Protein AF-A0A1B9LAQ6-F1 (afdb_monomer_lite)

Sequence (75 aa):
MNNDQLICNVESKLIQVRSMAKIALDNTNHKYAGYDEPFIEQTDMSNLLWVIVDLVEQAFDELQEYGLKEEKNNG

Foldseek 3Di:
DPPVVLVVLLVVLVVVLVVLVVLLVVLVVCVVVPDDDPGDDPVSSVVSVVSSVVSNVVSVVSVVVVVVVVVVVVD

Radius of gyration: 17.22 Å; chains: 1; bounding box: 46×18×42 Å

pLDDT: mean 89.68, std 11.11, range [46.25, 98.31]

Structure (mmCIF, N/CA/C/O backbone):
data_AF-A0A1B9LAQ6-F1
#
_entry.id   AF-A0A1B9LAQ6-F1
#
loop_
_atom_site.group_PDB
_atom_site.id
_atom_site.type_symbol
_atom_site.label_atom_id
_atom_site.label_alt_id
_atom_site.label_comp_id
_atom_site.label_asym_id
_atom_site.label_entity_id
_atom_site.label_seq_id
_atom_site.pdbx_PDB_ins_code
_atom_site.Cartn_x
_atom_site.Cartn_y
_atom_site.Cartn_z
_atom_site.occupancy
_atom_site.B_iso_or_equiv
_atom_site.auth_seq_id
_atom_site.auth_comp_id
_atom_site.auth_asym_id
_atom_site.auth_atom_id
_atom_site.pdbx_PDB_model_num
ATOM 1 N N . MET A 1 1 ? -12.365 -4.638 21.492 1.00 58.44 1 MET A N 1
ATOM 2 C CA . MET A 1 1 ? -11.110 -4.062 20.966 1.00 58.44 1 MET A CA 1
ATOM 3 C C . MET A 1 1 ? -10.921 -2.733 21.676 1.00 58.44 1 MET A C 1
ATOM 5 O O . MET A 1 1 ? -11.910 -2.022 21.777 1.00 58.44 1 MET A O 1
ATOM 9 N N . ASN A 1 2 ? -9.753 -2.455 22.267 1.00 80.44 2 ASN A N 1
ATOM 10 C CA . ASN A 1 2 ? -9.500 -1.146 22.887 1.00 80.44 2 ASN A CA 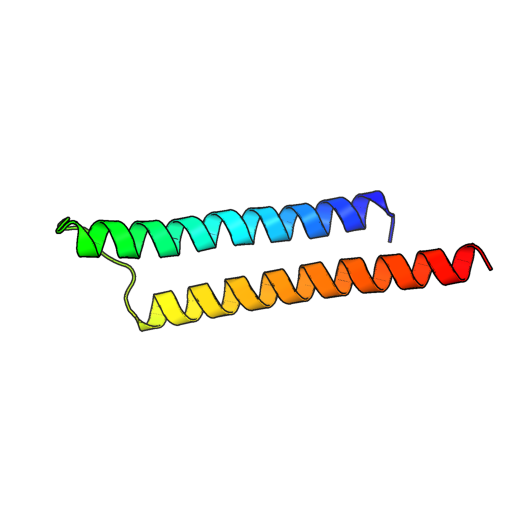1
ATOM 11 C C . ASN A 1 2 ? -9.473 -0.071 21.783 1.00 80.44 2 ASN A C 1
ATOM 13 O O . ASN A 1 2 ? -8.940 -0.348 20.708 1.00 80.44 2 ASN A O 1
ATOM 17 N N . ASN A 1 3 ? -10.029 1.113 22.038 1.00 77.56 3 ASN A N 1
ATOM 18 C CA . ASN A 1 3 ? -10.088 2.218 21.078 1.00 77.56 3 ASN A CA 1
ATOM 19 C C . ASN A 1 3 ? -8.679 2.589 20.584 1.00 77.56 3 ASN A C 1
ATOM 21 O O . ASN A 1 3 ? -8.466 2.710 19.380 1.00 77.56 3 ASN A O 1
ATOM 25 N N . ASP A 1 4 ? -7.692 2.613 21.485 1.00 84.44 4 ASP A N 1
ATOM 26 C CA . ASP A 1 4 ? -6.288 2.872 21.135 1.00 84.44 4 ASP A CA 1
ATOM 27 C C . ASP A 1 4 ? -5.718 1.806 20.188 1.00 84.44 4 ASP A C 1
ATOM 29 O O . ASP A 1 4 ? -4.997 2.118 19.247 1.00 84.44 4 ASP A O 1
ATOM 33 N N . GLN A 1 5 ? -6.081 0.535 20.391 1.00 86.69 5 GLN A N 1
ATOM 34 C CA . GLN A 1 5 ? -5.632 -0.563 19.532 1.00 86.69 5 GLN A CA 1
ATOM 35 C C . GLN A 1 5 ? -6.206 -0.431 18.116 1.00 86.69 5 GLN A C 1
ATOM 37 O O . GLN A 1 5 ? -5.522 -0.751 17.148 1.00 86.69 5 GLN A O 1
ATOM 42 N N . LEU A 1 6 ? -7.454 0.031 17.991 1.00 88.50 6 LEU A N 1
ATOM 43 C CA . LEU A 1 6 ? -8.085 0.273 16.695 1.00 88.50 6 LEU A CA 1
ATOM 44 C C . LEU A 1 6 ? -7.398 1.421 15.959 1.00 88.50 6 LEU A C 1
ATOM 46 O O . LEU A 1 6 ? -7.009 1.251 14.807 1.00 88.50 6 LEU A O 1
ATOM 50 N N . ILE A 1 7 ? -7.184 2.546 16.643 1.00 88.44 7 ILE A N 1
ATOM 51 C CA . ILE A 1 7 ? -6.494 3.705 16.070 1.00 88.44 7 ILE A CA 1
ATOM 52 C C . ILE A 1 7 ? -5.080 3.312 15.628 1.00 88.44 7 ILE A C 1
ATOM 54 O O . ILE A 1 7 ? -4.724 3.541 14.475 1.00 88.44 7 ILE A O 1
ATOM 58 N N . CYS A 1 8 ? -4.310 2.618 16.474 1.00 92.38 8 CYS A N 1
ATOM 59 C CA . CYS A 1 8 ? -2.971 2.149 16.106 1.00 92.38 8 CYS A CA 1
ATOM 60 C C . CYS A 1 8 ? -2.979 1.196 14.898 1.00 92.38 8 CYS A C 1
ATOM 62 O O . CYS A 1 8 ? -2.065 1.242 14.069 1.00 92.38 8 CYS A O 1
ATOM 64 N N . ASN A 1 9 ? -3.991 0.330 14.775 1.00 93.38 9 ASN A N 1
ATOM 65 C CA . ASN A 1 9 ? -4.124 -0.585 13.640 1.00 93.38 9 ASN A CA 1
ATOM 66 C C . ASN A 1 9 ? -4.411 0.176 12.339 1.00 93.38 9 ASN A C 1
ATOM 68 O O . ASN A 1 9 ? -3.767 -0.096 11.323 1.00 93.38 9 ASN A O 1
ATOM 72 N N . VAL A 1 10 ? -5.332 1.141 12.378 1.00 95.31 10 VAL A N 1
ATOM 73 C CA . VAL A 1 10 ? -5.659 2.014 11.244 1.00 95.31 10 VAL A CA 1
ATOM 74 C C . VAL A 1 10 ? -4.436 2.830 10.830 1.00 95.31 10 VAL A C 1
ATOM 76 O O . VAL A 1 10 ? -4.050 2.813 9.661 1.00 95.31 10 VAL A O 1
ATOM 79 N N . GLU A 1 11 ? -3.763 3.484 11.779 1.00 95.62 11 GLU A N 1
ATOM 80 C CA . GLU A 1 11 ? -2.543 4.256 11.518 1.00 95.62 11 GLU A CA 1
ATOM 81 C C . GLU A 1 11 ? -1.456 3.393 10.870 1.00 95.62 11 GLU A C 1
ATOM 83 O O . GLU A 1 11 ? -0.850 3.793 9.876 1.00 95.62 11 GLU A O 1
ATOM 88 N N . SER A 1 12 ? -1.252 2.174 11.375 1.00 97.06 12 SER A N 1
ATOM 89 C CA . SER A 1 12 ? -0.273 1.236 10.821 1.00 97.06 12 SER A CA 1
ATOM 90 C C . SER A 1 12 ? -0.594 0.839 9.377 1.00 97.06 12 SER A C 1
ATOM 92 O O . SER A 1 12 ? 0.323 0.738 8.556 1.00 97.06 12 SER A O 1
ATOM 94 N N . LYS A 1 13 ? -1.874 0.636 9.031 1.00 97.88 13 LYS A N 1
ATOM 95 C CA . LYS A 1 13 ? -2.291 0.371 7.641 1.00 97.88 13 LYS A CA 1
ATOM 96 C C . LYS A 1 13 ? -2.050 1.588 6.751 1.00 97.88 13 LYS A C 1
ATOM 98 O O . LYS A 1 13 ? -1.447 1.458 5.688 1.00 97.88 13 LYS A O 1
ATOM 103 N N . LEU A 1 14 ? -2.428 2.783 7.204 1.00 97.88 14 LEU A N 1
ATOM 104 C CA . LEU A 1 14 ? -2.243 4.020 6.439 1.00 97.88 14 LEU A CA 1
ATOM 105 C C . LEU A 1 14 ? -0.761 4.367 6.219 1.00 97.88 14 LEU A C 1
ATOM 107 O O . LEU A 1 14 ? -0.392 4.857 5.150 1.00 97.88 14 LEU A O 1
ATOM 111 N N . ILE A 1 15 ? 0.115 4.074 7.186 1.00 98.25 15 ILE A N 1
ATOM 112 C CA . ILE A 1 15 ? 1.570 4.216 7.022 1.00 98.25 15 ILE A CA 1
ATOM 113 C C . ILE A 1 15 ? 2.088 3.269 5.932 1.00 98.25 15 ILE A C 1
ATOM 115 O O . ILE A 1 15 ? 2.868 3.695 5.076 1.00 98.25 15 ILE A O 1
ATOM 119 N N . GLN A 1 16 ? 1.638 2.010 5.926 1.00 98.06 16 GLN A N 1
ATOM 120 C CA . GLN A 1 16 ? 2.008 1.043 4.887 1.00 98.06 16 GLN A CA 1
ATOM 121 C C . GLN A 1 16 ? 1.533 1.500 3.505 1.00 98.06 16 GLN A C 1
ATOM 123 O O . GLN A 1 16 ? 2.340 1.566 2.577 1.00 98.06 16 GLN A O 1
ATOM 128 N N . VAL A 1 17 ? 0.266 1.911 3.389 1.00 98.31 17 VAL A N 1
ATOM 129 C CA . VAL A 1 17 ? -0.321 2.498 2.172 1.00 98.31 17 VAL A CA 1
ATOM 130 C C . VAL A 1 17 ? 0.528 3.655 1.657 1.00 98.31 17 VAL A C 1
ATOM 132 O O . VAL A 1 17 ? 0.921 3.662 0.492 1.00 98.31 17 VAL A O 1
ATOM 135 N N . ARG A 1 18 ? 0.869 4.614 2.526 1.00 98.12 18 ARG A N 1
ATOM 136 C CA . ARG A 1 18 ? 1.688 5.776 2.158 1.00 98.12 18 ARG A CA 1
ATOM 137 C C . ARG A 1 18 ? 3.052 5.356 1.614 1.00 98.12 18 ARG A C 1
ATOM 139 O O . ARG A 1 18 ? 3.513 5.930 0.628 1.00 98.12 18 ARG A O 1
ATOM 146 N N . SER A 1 19 ? 3.698 4.391 2.265 1.00 98.00 19 SER A N 1
ATOM 147 C CA . SER A 1 19 ? 5.011 3.889 1.855 1.00 98.00 19 SER A CA 1
ATOM 148 C C . SER A 1 19 ? 4.951 3.244 0.468 1.00 98.00 19 SER A C 1
ATOM 150 O O . SER A 1 19 ? 5.703 3.619 -0.431 1.00 98.00 19 SER A O 1
ATOM 152 N N . MET A 1 20 ? 3.988 2.346 0.253 1.00 98.00 20 MET A N 1
ATOM 153 C CA . MET A 1 20 ? 3.812 1.644 -1.021 1.00 98.00 20 MET A CA 1
ATOM 154 C C . MET A 1 20 ? 3.399 2.581 -2.159 1.00 98.00 20 MET A C 1
ATOM 156 O O . MET A 1 20 ? 3.945 2.491 -3.256 1.00 98.00 20 MET A O 1
ATOM 160 N N . ALA A 1 21 ? 2.490 3.526 -1.901 1.00 97.75 21 ALA A N 1
ATOM 161 C CA . ALA A 1 21 ? 2.086 4.522 -2.890 1.00 97.75 21 ALA A CA 1
ATOM 162 C C . ALA A 1 21 ? 3.269 5.397 -3.325 1.00 97.75 21 ALA A C 1
ATOM 164 O O . ALA A 1 21 ? 3.393 5.736 -4.502 1.00 97.75 21 ALA A O 1
ATOM 165 N N . LYS A 1 22 ? 4.170 5.728 -2.391 1.00 97.75 22 LYS A N 1
ATOM 166 C CA . LYS A 1 22 ? 5.387 6.470 -2.711 1.00 97.75 22 LYS A CA 1
ATOM 167 C C . LYS A 1 22 ? 6.343 5.656 -3.582 1.00 97.75 22 LYS A C 1
ATOM 169 O O . LYS A 1 22 ? 6.821 6.187 -4.574 1.00 97.75 22 LYS A O 1
ATOM 174 N N . ILE A 1 23 ? 6.535 4.370 -3.286 1.00 95.69 23 ILE A N 1
ATOM 175 C CA . ILE A 1 23 ? 7.321 3.464 -4.140 1.00 95.69 23 ILE A CA 1
ATOM 176 C C . ILE A 1 23 ? 6.737 3.405 -5.560 1.00 95.69 23 ILE A C 1
ATOM 178 O O . ILE A 1 23 ? 7.476 3.536 -6.533 1.00 95.69 23 ILE A O 1
ATOM 182 N N . ALA A 1 24 ? 5.415 3.258 -5.695 1.00 96.06 24 ALA A N 1
ATOM 183 C CA . ALA A 1 24 ? 4.746 3.213 -6.996 1.00 96.06 24 ALA A CA 1
ATOM 184 C C . ALA A 1 24 ? 4.938 4.510 -7.806 1.00 96.06 24 ALA A C 1
ATOM 186 O O . ALA A 1 24 ? 5.227 4.476 -9.010 1.00 96.06 24 ALA A O 1
ATOM 187 N N . LEU A 1 25 ? 4.801 5.654 -7.130 1.00 96.12 25 LEU A N 1
ATOM 188 C CA . LEU A 1 25 ? 4.988 6.976 -7.717 1.00 96.12 25 LEU A CA 1
ATOM 189 C C . LEU A 1 25 ? 6.444 7.206 -8.135 1.00 96.12 25 LEU A C 1
ATOM 191 O O . LEU A 1 25 ? 6.692 7.610 -9.270 1.00 96.12 25 LEU A O 1
ATOM 195 N N . ASP A 1 26 ? 7.397 6.916 -7.252 1.00 95.12 26 ASP A N 1
ATOM 196 C CA . ASP A 1 26 ? 8.824 7.125 -7.497 1.00 95.12 26 ASP A CA 1
ATOM 197 C C . ASP A 1 26 ? 9.318 6.207 -8.628 1.00 95.12 26 ASP A C 1
ATOM 199 O O . ASP A 1 26 ? 9.970 6.688 -9.553 1.00 95.12 26 ASP A O 1
ATOM 203 N N . ASN A 1 27 ? 8.895 4.935 -8.658 1.00 94.69 27 ASN A N 1
ATOM 204 C CA . ASN A 1 27 ? 9.179 4.009 -9.764 1.00 94.69 27 ASN A CA 1
ATOM 205 C C . ASN A 1 27 ? 8.717 4.571 -11.119 1.00 94.69 27 ASN A C 1
ATOM 207 O O . ASN A 1 27 ? 9.437 4.518 -12.115 1.00 94.69 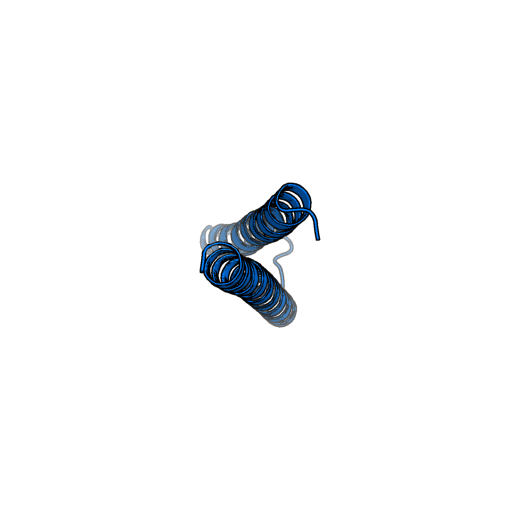27 ASN A O 1
ATOM 211 N N . THR A 1 28 ? 7.509 5.137 -11.152 1.00 92.19 28 THR A N 1
ATOM 212 C CA . THR A 1 28 ? 6.935 5.735 -12.361 1.00 92.19 28 THR A CA 1
ATOM 213 C C . THR A 1 28 ? 7.699 6.995 -12.775 1.00 92.19 28 THR A C 1
ATOM 215 O O . THR A 1 28 ? 8.070 7.144 -13.939 1.00 92.19 28 THR A O 1
ATOM 218 N N . ASN A 1 29 ? 7.983 7.885 -11.823 1.00 94.75 29 ASN A N 1
ATOM 219 C CA . ASN A 1 29 ? 8.695 9.137 -12.071 1.00 94.75 29 ASN A CA 1
ATOM 220 C C . ASN A 1 29 ? 10.132 8.901 -12.544 1.00 94.75 29 ASN A C 1
ATOM 222 O O . ASN A 1 29 ? 10.563 9.536 -13.503 1.00 94.75 29 ASN A O 1
ATOM 226 N N . HIS A 1 30 ? 10.861 7.976 -11.916 1.00 94.50 30 HIS A N 1
ATOM 227 C CA . HIS A 1 30 ? 12.228 7.635 -12.312 1.00 94.50 30 HIS A CA 1
ATOM 228 C C . HIS A 1 30 ? 12.265 7.050 -13.726 1.00 94.50 30 HIS A C 1
ATOM 230 O O . HIS A 1 30 ? 13.092 7.458 -14.544 1.00 94.50 30 HIS A O 1
ATOM 236 N N . LYS A 1 31 ? 11.309 6.174 -14.062 1.00 91.56 31 LYS A N 1
ATOM 237 C CA . LYS A 1 31 ? 11.183 5.636 -15.419 1.00 91.56 31 LYS A CA 1
ATOM 238 C C . LYS A 1 31 ? 10.946 6.738 -16.452 1.00 91.56 31 LYS A C 1
ATOM 240 O O . LYS A 1 31 ? 11.586 6.739 -17.499 1.00 91.56 31 LYS A O 1
ATOM 245 N N . TYR A 1 32 ? 10.071 7.702 -16.157 1.00 91.50 32 TYR A N 1
ATOM 246 C CA . TYR A 1 32 ? 9.825 8.840 -17.051 1.00 91.50 32 TYR A CA 1
ATOM 247 C C . TYR A 1 32 ? 10.997 9.822 -17.140 1.00 91.50 32 TYR A C 1
ATOM 249 O O . TYR A 1 32 ? 11.193 10.434 -18.187 1.00 91.50 32 TYR A O 1
ATOM 257 N N . ALA A 1 33 ? 11.785 9.964 -16.076 1.00 95.06 33 ALA A N 1
ATOM 258 C CA . ALA A 1 33 ? 12.982 10.799 -16.060 1.00 95.06 33 ALA A CA 1
ATOM 259 C C . ALA A 1 33 ? 14.180 10.165 -16.796 1.00 95.06 33 ALA A C 1
ATOM 261 O O . ALA A 1 33 ? 15.200 10.829 -16.973 1.00 95.06 33 ALA A O 1
ATOM 262 N N . GLY A 1 34 ? 14.055 8.916 -17.261 1.00 92.94 34 GLY A N 1
ATOM 263 C CA . GLY A 1 34 ? 15.079 8.236 -18.054 1.00 92.94 34 GLY A CA 1
ATOM 264 C C . GLY A 1 34 ? 16.206 7.618 -17.228 1.00 92.94 34 GLY A C 1
ATOM 265 O O . GLY A 1 34 ? 17.295 7.414 -17.762 1.00 92.94 34 GLY A O 1
ATOM 266 N N . TYR A 1 35 ? 15.968 7.335 -15.942 1.00 92.62 35 TYR A N 1
ATOM 267 C CA . TYR A 1 35 ? 16.907 6.555 -15.134 1.00 92.62 35 TYR A CA 1
ATOM 268 C C . TYR A 1 35 ? 17.010 5.115 -15.658 1.00 92.62 35 TYR A C 1
ATOM 270 O O . TYR A 1 35 ? 16.037 4.557 -16.165 1.00 92.62 35 TYR A O 1
ATOM 278 N N . ASP A 1 36 ? 18.193 4.518 -15.512 1.00 87.88 36 ASP A N 1
ATOM 279 C CA . ASP A 1 36 ? 18.465 3.120 -15.854 1.00 87.88 36 ASP A CA 1
ATOM 280 C C . ASP A 1 36 ? 18.533 2.295 -14.562 1.00 87.88 36 ASP A C 1
ATOM 282 O O . ASP A 1 36 ? 19.600 2.037 -14.004 1.00 87.88 36 ASP A O 1
ATOM 286 N N . GLU A 1 37 ? 17.356 1.983 -14.023 1.00 83.12 37 GLU A N 1
ATOM 287 C CA . GLU A 1 37 ? 17.169 1.210 -12.795 1.00 83.12 37 GLU A CA 1
ATOM 288 C C . GLU A 1 37 ? 16.281 -0.012 -13.078 1.00 83.12 37 GLU A C 1
ATOM 290 O O . GLU A 1 37 ? 15.457 0.018 -14.000 1.00 83.12 37 GLU A O 1
ATOM 295 N N . PRO A 1 38 ? 16.393 -1.098 -12.289 1.00 86.94 38 PRO A N 1
ATOM 296 C CA . PRO A 1 38 ? 15.399 -2.159 -12.330 1.00 86.94 38 PRO A CA 1
ATOM 297 C C . PRO A 1 38 ? 14.057 -1.608 -11.829 1.00 86.94 38 PRO A C 1
ATOM 299 O O . PRO A 1 38 ? 13.842 -1.446 -10.629 1.00 86.94 38 PRO A O 1
ATOM 302 N N . PHE A 1 39 ? 13.156 -1.306 -12.761 1.00 92.75 39 PHE A N 1
ATOM 303 C CA . PHE A 1 39 ? 11.807 -0.850 -12.443 1.00 92.75 39 PHE A CA 1
ATOM 304 C C . PHE A 1 39 ? 10.894 -2.019 -12.095 1.00 92.75 39 PHE A C 1
ATOM 306 O O . PHE A 1 39 ? 10.982 -3.098 -12.680 1.00 92.75 39 PHE A O 1
ATOM 313 N N . ILE A 1 40 ? 9.947 -1.757 -11.199 1.00 91.38 40 ILE A N 1
ATOM 314 C CA . ILE A 1 40 ? 8.820 -2.645 -10.933 1.00 91.38 40 ILE A CA 1
ATOM 315 C C . ILE A 1 40 ? 8.059 -2.849 -12.247 1.00 91.38 40 ILE A C 1
ATOM 317 O O . ILE A 1 40 ? 7.632 -1.882 -12.894 1.00 91.38 40 ILE A O 1
ATOM 321 N N . GLU A 1 41 ? 7.904 -4.111 -12.642 1.00 92.00 41 GLU A N 1
ATOM 322 C CA . GLU A 1 41 ? 7.167 -4.487 -13.842 1.00 92.00 41 GLU A CA 1
ATOM 323 C C . GLU A 1 41 ? 5.671 -4.184 -13.702 1.00 92.00 41 GLU A C 1
ATOM 325 O O . GLU A 1 41 ? 5.136 -4.019 -12.607 1.00 92.00 41 GLU A O 1
ATOM 330 N N . GLN A 1 42 ? 4.953 -4.130 -14.826 1.00 90.06 42 GLN A N 1
ATOM 331 C CA . GLN A 1 42 ? 3.527 -3.790 -14.827 1.00 90.06 42 GLN A CA 1
ATOM 332 C C . GLN A 1 42 ? 2.684 -4.746 -13.965 1.00 90.06 42 GLN A C 1
ATOM 334 O O . GLN A 1 42 ? 1.762 -4.301 -13.277 1.00 90.06 42 GLN A O 1
ATOM 339 N N . THR A 1 43 ? 2.988 -6.045 -13.995 1.00 93.44 43 THR A N 1
ATOM 340 C CA . THR A 1 43 ? 2.279 -7.060 -13.203 1.00 93.44 43 THR A CA 1
ATOM 341 C C . THR A 1 43 ? 2.488 -6.830 -11.709 1.00 93.44 43 THR A C 1
ATOM 343 O O . THR A 1 43 ? 1.518 -6.759 -10.957 1.00 93.44 43 THR A O 1
ATOM 346 N N . ASP A 1 44 ? 3.734 -6.615 -11.286 1.00 95.00 44 ASP A N 1
ATOM 347 C CA . ASP A 1 44 ? 4.064 -6.354 -9.883 1.00 95.00 44 ASP A CA 1
ATOM 348 C C . ASP A 1 44 ? 3.524 -5.005 -9.407 1.00 95.00 44 ASP A C 1
ATOM 350 O O . ASP A 1 44 ? 3.043 -4.891 -8.282 1.00 95.00 44 ASP A O 1
ATOM 354 N N . MET A 1 45 ? 3.505 -3.997 -10.283 1.00 96.06 45 MET A N 1
ATOM 355 C CA . MET A 1 45 ? 2.860 -2.716 -10.003 1.00 96.06 45 MET A CA 1
ATOM 356 C C . MET A 1 45 ? 1.352 -2.886 -9.797 1.00 96.06 45 MET A C 1
ATOM 358 O O . MET A 1 45 ? 0.777 -2.275 -8.901 1.00 96.06 45 MET A O 1
ATOM 362 N N . SER A 1 46 ? 0.703 -3.741 -10.591 1.00 96.12 46 SER A N 1
ATOM 363 C CA . SER A 1 46 ? -0.728 -4.033 -10.439 1.00 96.12 46 SER A CA 1
ATOM 364 C C . SER A 1 46 ? -1.014 -4.743 -9.113 1.00 96.12 46 SER A C 1
ATOM 366 O O . SER A 1 46 ? -1.966 -4.384 -8.423 1.00 96.12 46 SER A O 1
ATOM 368 N N . ASN A 1 47 ? -0.153 -5.685 -8.713 1.00 96.69 47 ASN A N 1
ATOM 369 C CA . ASN A 1 47 ? -0.232 -6.340 -7.406 1.00 96.69 47 ASN A CA 1
ATOM 370 C C . ASN A 1 47 ? -0.036 -5.338 -6.259 1.00 96.69 47 ASN A C 1
ATOM 372 O O . ASN A 1 47 ? -0.790 -5.354 -5.289 1.00 96.69 47 ASN A O 1
ATOM 376 N N . LEU A 1 48 ? 0.936 -4.430 -6.384 1.00 96.88 48 LEU A N 1
ATOM 377 C CA . LEU A 1 48 ? 1.185 -3.379 -5.399 1.00 96.88 48 LEU A CA 1
ATOM 378 C C . LEU A 1 48 ? -0.030 -2.457 -5.240 1.00 96.88 48 LEU A C 1
ATOM 380 O O . LEU A 1 48 ? -0.438 -2.166 -4.119 1.00 96.88 48 LEU A O 1
ATOM 384 N N . LEU A 1 49 ? -0.634 -2.028 -6.352 1.00 97.00 49 LEU A N 1
ATOM 385 C CA . LEU A 1 49 ? -1.849 -1.212 -6.337 1.00 97.00 49 LEU A CA 1
ATOM 386 C C . LEU A 1 49 ? -3.025 -1.950 -5.694 1.00 97.00 49 LEU A C 1
ATOM 388 O O . LEU A 1 49 ? -3.762 -1.345 -4.920 1.00 97.00 49 LEU A O 1
ATOM 392 N N . TRP A 1 50 ? -3.179 -3.246 -5.968 1.00 98.00 50 TRP A N 1
ATOM 393 C CA . TRP A 1 50 ? -4.216 -4.063 -5.342 1.00 98.00 50 TRP A CA 1
ATOM 394 C C . TRP A 1 50 ? -4.055 -4.119 -3.816 1.00 98.00 50 TRP A C 1
ATOM 396 O O . TRP A 1 50 ? -5.011 -3.846 -3.096 1.00 98.00 50 TRP A O 1
ATOM 406 N N . VAL A 1 51 ? -2.836 -4.357 -3.317 1.00 97.88 51 VAL A N 1
ATOM 407 C CA . VAL A 1 51 ? -2.543 -4.362 -1.870 1.00 97.88 51 VAL A CA 1
ATOM 408 C C . VAL A 1 51 ? -2.762 -2.985 -1.236 1.00 97.88 51 VAL A C 1
ATOM 410 O O . VAL A 1 51 ? -3.265 -2.890 -0.119 1.00 97.88 51 VAL A O 1
ATOM 413 N N . ILE A 1 52 ? -2.403 -1.902 -1.935 1.00 98.19 52 ILE A N 1
ATOM 414 C CA . ILE A 1 52 ? -2.673 -0.535 -1.472 1.00 98.19 52 ILE A CA 1
ATOM 415 C C . ILE A 1 52 ? -4.177 -0.324 -1.274 1.00 98.19 52 ILE A C 1
ATOM 417 O O . ILE A 1 52 ? -4.574 0.197 -0.234 1.00 98.19 52 ILE A O 1
ATOM 421 N N . VAL A 1 53 ? -4.997 -0.714 -2.253 1.00 98.12 53 VAL A N 1
ATOM 422 C CA . VAL A 1 53 ? -6.457 -0.560 -2.181 1.00 98.12 53 VAL A CA 1
ATOM 423 C C . VAL A 1 53 ? -7.031 -1.391 -1.036 1.00 98.12 53 VAL A C 1
ATOM 425 O O . VAL A 1 53 ? -7.734 -0.834 -0.200 1.00 98.12 53 VAL A O 1
ATOM 428 N N . ASP A 1 54 ? -6.654 -2.665 -0.936 1.00 98.25 54 ASP A N 1
ATOM 429 C CA . ASP A 1 54 ? -7.119 -3.575 0.119 1.00 98.25 54 ASP A CA 1
ATOM 430 C C . ASP A 1 54 ? -6.817 -3.033 1.530 1.00 98.25 54 ASP A C 1
ATOM 432 O O . ASP A 1 54 ? -7.687 -2.986 2.398 1.00 98.25 54 ASP A O 1
ATOM 436 N N . LEU A 1 55 ? -5.608 -2.510 1.763 1.00 98.19 55 LEU A N 1
ATOM 437 C CA . LEU A 1 55 ? -5.253 -1.928 3.063 1.00 98.19 55 LEU A CA 1
ATOM 438 C C . LEU A 1 55 ? -6.001 -0.630 3.378 1.00 98.19 55 LEU A C 1
ATOM 440 O O . LEU A 1 55 ? -6.269 -0.354 4.550 1.00 98.19 55 LEU A O 1
ATOM 444 N N . VAL A 1 56 ? -6.316 0.176 2.361 1.00 97.88 56 VAL A N 1
ATOM 445 C CA . VAL A 1 56 ? -7.143 1.377 2.527 1.00 97.88 56 VAL A CA 1
ATOM 446 C C . VAL A 1 56 ? -8.576 0.988 2.878 1.00 97.88 56 VAL A C 1
ATOM 448 O O . VAL A 1 56 ? -9.124 1.546 3.826 1.00 97.88 56 VAL A O 1
ATOM 451 N N . GLU A 1 57 ? -9.162 0.026 2.164 1.00 97.56 57 GLU A N 1
ATOM 452 C CA . GLU A 1 57 ? -10.515 -0.477 2.432 1.00 97.56 57 GLU A CA 1
ATOM 453 C C . GLU A 1 57 ? -10.615 -1.042 3.853 1.00 97.56 57 GLU A C 1
ATOM 455 O O . GLU A 1 57 ? -11.459 -0.596 4.626 1.00 97.56 57 GLU A O 1
ATOM 460 N N . GLN A 1 58 ? -9.668 -1.890 4.266 1.00 96.75 58 GLN A 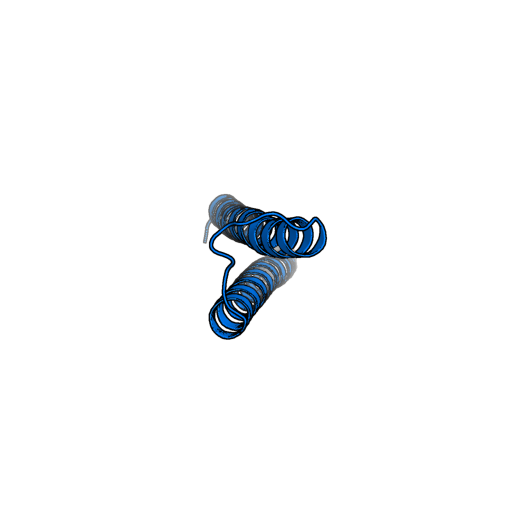N 1
ATOM 461 C CA . GLN A 1 58 ? -9.625 -2.407 5.638 1.00 96.75 58 GLN A CA 1
ATOM 462 C C . GLN A 1 58 ? -9.503 -1.298 6.695 1.00 96.75 58 GLN A C 1
ATOM 464 O O . GLN A 1 58 ? -10.115 -1.384 7.759 1.00 96.75 58 GLN A O 1
ATOM 469 N N . ALA A 1 59 ? -8.703 -0.257 6.439 1.00 95.69 59 ALA A N 1
ATOM 470 C CA . ALA A 1 59 ? -8.575 0.872 7.360 1.00 95.69 59 ALA A CA 1
ATOM 471 C C . ALA A 1 59 ? -9.886 1.671 7.473 1.00 95.69 59 ALA A C 1
ATOM 473 O O .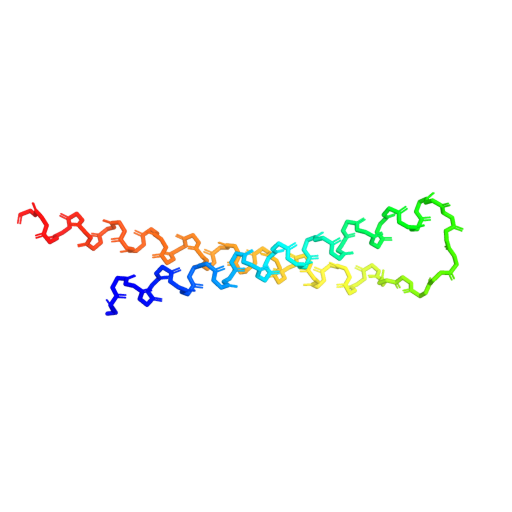 ALA A 1 59 ? -10.248 2.104 8.569 1.00 95.69 59 ALA A O 1
ATOM 474 N N . PHE A 1 60 ? -10.605 1.851 6.363 1.00 94.69 60 PHE A N 1
ATOM 475 C CA . PHE A 1 60 ? -11.913 2.506 6.359 1.00 94.69 60 PHE A CA 1
ATOM 476 C C . PHE A 1 60 ? -12.978 1.681 7.078 1.00 94.69 60 PHE A C 1
ATOM 478 O O . PHE A 1 60 ? -13.701 2.239 7.903 1.00 94.69 60 PHE A O 1
ATOM 485 N N . ASP A 1 61 ? -13.042 0.376 6.823 1.00 93.06 61 ASP A N 1
ATOM 486 C CA . ASP A 1 61 ? -13.999 -0.521 7.471 1.00 93.06 61 ASP A CA 1
ATOM 487 C C . ASP A 1 61 ? -13.801 -0.532 8.995 1.00 93.06 61 ASP A C 1
ATOM 489 O O . ASP A 1 61 ? -14.762 -0.397 9.756 1.00 93.06 61 ASP A O 1
ATOM 493 N N . GLU A 1 62 ? -12.547 -0.588 9.462 1.00 91.62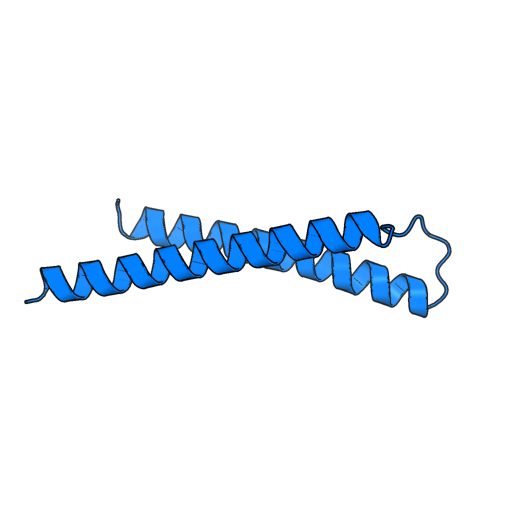 62 GLU A N 1
ATOM 494 C CA . GLU A 1 62 ? -12.221 -0.504 10.891 1.00 91.62 62 GLU A CA 1
ATOM 495 C C . GLU A 1 62 ? -12.662 0.832 11.515 1.00 91.62 62 GLU A C 1
ATOM 497 O O . GLU A 1 62 ? -13.217 0.844 12.618 1.00 91.62 62 GLU A O 1
ATOM 502 N N . LEU A 1 63 ? -12.470 1.956 10.815 1.00 89.81 63 LEU A N 1
ATOM 503 C CA . LEU A 1 63 ? -12.943 3.271 11.268 1.00 89.81 63 LEU A CA 1
ATOM 504 C C . LEU A 1 63 ? -14.474 3.369 11.288 1.00 89.81 63 LEU A C 1
ATOM 506 O O . LEU A 1 63 ? -15.046 3.947 12.214 1.00 89.81 63 LEU A O 1
ATOM 510 N N . GLN A 1 64 ? -15.157 2.808 10.291 1.00 88.19 64 GLN A N 1
ATOM 511 C CA . GLN A 1 64 ? -16.616 2.831 10.228 1.00 88.19 64 GLN A CA 1
ATOM 512 C C . GLN A 1 64 ? -17.233 1.972 11.337 1.00 88.19 64 GLN A C 1
ATOM 514 O O . GLN A 1 64 ? -18.163 2.408 12.021 1.00 88.19 64 GLN A O 1
ATOM 519 N N . GLU A 1 65 ? -16.693 0.773 11.566 1.00 84.00 65 GLU A N 1
ATOM 520 C CA . GLU A 1 65 ? -17.098 -0.075 12.685 1.00 84.00 65 GLU A CA 1
ATOM 521 C C . GLU A 1 65 ? -16.906 0.610 14.040 1.00 84.00 65 GLU A C 1
ATOM 523 O O . GLU A 1 65 ? -17.707 0.399 14.956 1.00 84.00 65 GLU A O 1
ATOM 528 N N . TYR A 1 66 ? -15.838 1.397 14.184 1.00 79.56 66 TYR A N 1
ATOM 529 C CA . TYR A 1 66 ? -15.582 2.178 15.386 1.00 79.56 66 TYR A CA 1
ATOM 530 C C . TYR A 1 66 ? -16.684 3.212 15.631 1.00 79.56 66 TYR A C 1
ATOM 532 O O . TYR A 1 66 ? -17.303 3.192 16.696 1.00 79.56 66 TYR A O 1
ATOM 540 N N . GLY A 1 67 ? -16.995 4.041 14.628 1.00 74.44 67 GLY A N 1
ATOM 541 C CA . GLY A 1 67 ? -18.047 5.057 14.736 1.00 74.44 67 GLY A CA 1
ATOM 542 C C . GLY A 1 67 ? -19.412 4.459 15.095 1.00 74.44 67 GLY A C 1
ATOM 543 O O . GLY A 1 67 ? -20.083 4.939 16.006 1.00 74.44 67 GLY A O 1
ATOM 544 N N . LEU A 1 68 ? -19.783 3.333 14.473 1.00 72.12 68 LEU A N 1
ATOM 545 C CA . LEU A 1 68 ? -21.032 2.622 14.782 1.00 72.12 68 LEU A CA 1
ATOM 546 C C . LEU A 1 68 ? -21.079 2.064 16.216 1.00 72.12 68 LEU A C 1
ATOM 548 O O . LEU A 1 68 ? -22.156 1.962 16.810 1.00 72.12 68 LEU A O 1
ATOM 552 N N . LYS A 1 69 ? -19.936 1.649 16.779 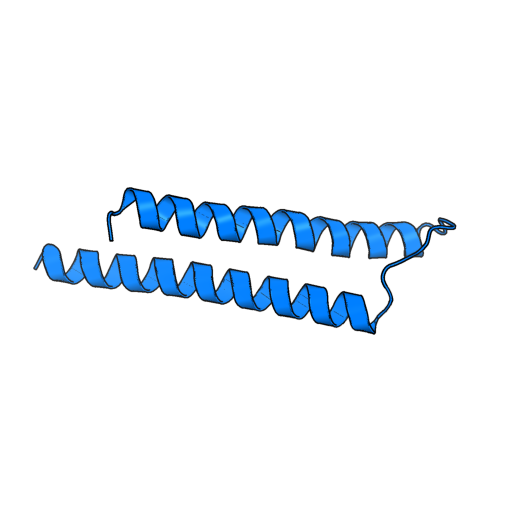1.00 72.56 69 LYS A N 1
ATOM 553 C CA . LYS A 1 69 ? -19.846 1.177 18.173 1.00 72.56 69 LYS A CA 1
ATOM 554 C C . LYS A 1 69 ? -19.940 2.340 19.163 1.00 72.56 69 LYS A C 1
ATOM 556 O O . LYS A 1 69 ? -20.570 2.172 20.206 1.00 72.56 69 LYS A O 1
ATOM 561 N N . GLU A 1 70 ? -19.371 3.502 18.842 1.00 68.44 70 GLU A N 1
ATOM 562 C CA . GLU A 1 70 ? -19.513 4.708 19.668 1.00 68.44 70 GLU A CA 1
ATOM 563 C C . GLU A 1 70 ? -20.958 5.223 19.700 1.00 68.44 70 GLU A C 1
ATOM 565 O O . GLU A 1 70 ? -21.469 5.519 20.781 1.00 68.44 70 GLU A O 1
ATOM 570 N N . GLU A 1 71 ? -21.653 5.251 18.558 1.00 67.62 71 GLU A N 1
ATOM 571 C CA . GLU A 1 71 ? -23.068 5.650 18.493 1.00 67.62 71 GLU A CA 1
ATOM 572 C C . GLU A 1 71 ? -23.968 4.758 19.361 1.00 67.62 71 GLU A C 1
ATOM 574 O O . GLU A 1 71 ? -24.859 5.255 20.046 1.00 67.62 71 GLU A O 1
ATOM 579 N N . LYS A 1 72 ? -23.719 3.441 19.383 1.00 68.56 72 LYS A N 1
ATOM 580 C CA . LYS A 1 72 ? -24.503 2.489 20.190 1.00 68.56 72 LYS A CA 1
ATOM 581 C C . LYS A 1 72 ? -24.239 2.575 21.694 1.00 68.56 72 LYS A C 1
ATOM 583 O O . LYS A 1 72 ? -25.121 2.213 22.463 1.00 68.56 72 LYS A O 1
ATOM 588 N N . ASN A 1 73 ? -23.046 2.996 22.113 1.00 61.91 73 ASN A N 1
ATOM 589 C CA . ASN A 1 73 ? -22.685 3.088 23.533 1.00 61.91 73 ASN A CA 1
ATOM 590 C C . ASN A 1 73 ? -23.117 4.412 24.184 1.00 61.91 73 ASN A C 1
ATOM 592 O O . ASN A 1 73 ? -23.179 4.484 25.409 1.00 61.91 73 ASN A O 1
ATOM 596 N N . ASN A 1 74 ? -23.417 5.438 23.384 1.00 60.62 74 ASN A N 1
ATOM 597 C CA . ASN A 1 74 ? -23.868 6.753 23.850 1.00 60.62 74 ASN A CA 1
ATOM 598 C C . ASN A 1 74 ? -25.391 6.970 23.700 1.00 60.62 74 ASN A C 1
ATOM 600 O O . ASN A 1 74 ? -25.850 8.108 23.820 1.00 60.62 74 ASN A O 1
ATOM 604 N N . GLY A 1 75 ? -26.153 5.905 23.414 1.00 46.25 75 GLY A N 1
ATOM 605 C CA . GLY A 1 75 ? -27.617 5.903 23.280 1.00 46.25 75 GLY A CA 1
ATOM 606 C C . GLY A 1 75 ? -28.350 5.407 24.519 1.00 46.25 75 GLY A C 1
ATOM 607 O O . GLY A 1 75 ? -27.838 4.475 25.177 1.00 46.25 75 GLY A O 1
#

Secondary structure (DSSP, 8-state):
--HHHHHHHHHHHHHHHHHHHHHHHHHHHHHHHT--S-PPPHHHHHHHHHHHHHHHHHHHHHHHHHHHHHHHH--